Protein AF-A0A8C5QIR0-F1 (afdb_monomer_lite)

Structure (mmCIF, N/CA/C/O backbone):
data_AF-A0A8C5QIR0-F1
#
_entry.id   AF-A0A8C5QIR0-F1
#
loop_
_atom_site.group_PDB
_atom_site.id
_atom_site.type_symbol
_atom_site.label_atom_id
_atom_site.label_alt_id
_atom_site.label_comp_id
_atom_site.label_asym_id
_atom_site.label_entity_id
_atom_site.label_seq_id
_atom_site.pdbx_PDB_ins_code
_atom_site.Cartn_x
_atom_site.Cartn_y
_atom_site.Cartn_z
_atom_site.occupancy
_atom_site.B_iso_or_equiv
_atom_site.auth_seq_id
_atom_site.auth_comp_id
_atom_site.auth_asym_id
_atom_site.auth_atom_id
_atom_site.pdbx_PDB_model_num
ATOM 1 N N . SER A 1 1 ? 1.559 -10.056 26.664 1.00 34.12 1 SER A N 1
ATOM 2 C CA . SER A 1 1 ? 1.953 -10.903 25.523 1.00 34.12 1 SER A CA 1
ATOM 3 C C . SER A 1 1 ? 1.878 -10.057 24.266 1.00 34.12 1 SER A C 1
ATOM 5 O O . SER A 1 1 ? 0.838 -9.982 23.627 1.00 34.12 1 SER A O 1
ATOM 7 N N . GLU A 1 2 ? 2.953 -9.337 23.954 1.00 37.28 2 GLU A N 1
ATOM 8 C CA . GLU A 1 2 ? 3.032 -8.546 22.724 1.00 37.28 2 GLU A CA 1
ATOM 9 C C . GLU A 1 2 ? 3.263 -9.512 21.561 1.00 37.28 2 GLU A C 1
ATOM 11 O O . GLU A 1 2 ? 4.369 -9.999 21.331 1.00 37.28 2 GLU A O 1
ATOM 16 N N . GLY A 1 3 ? 2.169 -9.900 20.906 1.00 44.47 3 GLY A N 1
ATOM 17 C CA . GLY A 1 3 ? 2.217 -10.698 19.692 1.00 44.47 3 GLY A CA 1
ATOM 18 C C . GLY A 1 3 ? 2.955 -9.912 18.616 1.00 44.47 3 GLY A C 1
ATOM 19 O O . GLY A 1 3 ? 2.606 -8.769 18.330 1.00 44.47 3 GLY A O 1
ATOM 20 N N . TRP A 1 4 ? 3.988 -10.519 18.043 1.00 47.94 4 TRP A N 1
ATOM 21 C CA . TRP A 1 4 ? 4.715 -9.972 16.906 1.00 47.94 4 TRP A CA 1
ATOM 22 C C . TRP A 1 4 ? 3.768 -9.908 15.707 1.00 47.94 4 TRP A C 1
ATOM 24 O O . TRP A 1 4 ? 3.588 -10.896 14.996 1.00 47.94 4 TRP A O 1
ATOM 34 N N . VAL A 1 5 ? 3.116 -8.764 15.516 1.00 58.50 5 VAL A N 1
ATOM 35 C CA . VAL A 1 5 ? 2.405 -8.467 14.276 1.00 58.50 5 VAL A CA 1
ATOM 36 C C . VAL A 1 5 ? 3.457 -8.108 13.233 1.00 58.50 5 VAL A C 1
ATOM 38 O O . VAL A 1 5 ? 4.345 -7.294 13.479 1.00 58.50 5 VAL A O 1
ATOM 41 N N . ASP A 1 6 ? 3.399 -8.787 12.097 1.00 68.50 6 ASP A N 1
ATOM 42 C CA . ASP A 1 6 ? 4.370 -8.648 11.021 1.00 68.50 6 ASP A CA 1
ATOM 43 C C . ASP A 1 6 ? 4.280 -7.261 10.357 1.00 68.50 6 ASP A C 1
ATOM 45 O O . ASP A 1 6 ? 3.190 -6.710 10.193 1.00 68.50 6 ASP A O 1
ATOM 49 N N . ALA A 1 7 ? 5.420 -6.722 9.916 1.00 72.00 7 ALA A N 1
ATOM 50 C CA . ALA A 1 7 ? 5.512 -5.487 9.135 1.00 72.00 7 ALA A CA 1
ATOM 51 C C . ALA A 1 7 ? 4.587 -5.513 7.902 1.00 72.00 7 ALA A C 1
ATOM 53 O O . ALA A 1 7 ? 3.993 -4.501 7.540 1.00 72.00 7 ALA A O 1
ATOM 54 N N . ALA A 1 8 ? 4.377 -6.690 7.299 1.00 79.00 8 ALA A N 1
ATOM 55 C CA . ALA A 1 8 ? 3.431 -6.847 6.193 1.00 79.00 8 ALA A CA 1
ATOM 56 C C . ALA A 1 8 ? 1.970 -6.547 6.588 1.00 79.00 8 ALA A C 1
ATOM 58 O O . ALA A 1 8 ? 1.230 -5.969 5.793 1.00 79.00 8 ALA A O 1
ATOM 59 N N . CYS A 1 9 ? 1.548 -6.920 7.800 1.00 87.81 9 CYS A N 1
ATOM 60 C CA . CYS A 1 9 ? 0.207 -6.617 8.307 1.00 87.81 9 CYS A CA 1
ATOM 61 C C . CYS A 1 9 ? 0.059 -5.118 8.599 1.00 87.81 9 CYS A C 1
ATOM 63 O O . CYS A 1 9 ? -0.982 -4.536 8.302 1.00 87.81 9 CYS A O 1
ATOM 65 N N . TYR A 1 10 ? 1.118 -4.479 9.108 1.00 89.69 10 TYR A N 1
ATOM 66 C CA . TYR A 1 10 ? 1.140 -3.035 9.347 1.00 89.69 10 TYR A CA 1
ATOM 67 C C . TYR A 1 10 ? 0.979 -2.222 8.060 1.00 89.69 10 TYR A C 1
ATOM 69 O O . TYR A 1 10 ? 0.171 -1.300 8.039 1.00 89.69 10 TYR A O 1
ATOM 77 N N . LEU A 1 11 ? 1.649 -2.604 6.971 1.00 90.88 11 LEU A N 1
ATOM 78 C CA . LEU A 1 11 ? 1.484 -1.944 5.670 1.00 90.88 11 LEU A CA 1
ATOM 79 C C . LEU A 1 11 ? 0.038 -2.019 5.158 1.00 90.88 11 LEU A C 1
ATOM 81 O O . LEU A 1 11 ? -0.505 -1.024 4.685 1.00 90.88 11 LEU A O 1
ATOM 85 N N . LEU A 1 12 ? -0.625 -3.171 5.302 1.00 93.88 12 LEU A N 1
ATOM 86 C CA . LEU A 1 12 ? -2.039 -3.315 4.929 1.00 93.88 12 LEU A CA 1
ATOM 87 C C . LEU A 1 12 ? -2.962 -2.469 5.819 1.00 93.88 12 LEU A C 1
ATOM 89 O O . LEU A 1 12 ? -3.928 -1.884 5.328 1.00 93.88 12 LEU A O 1
ATOM 93 N N . ALA A 1 13 ? -2.651 -2.346 7.111 1.00 95.31 13 ALA A N 1
ATOM 94 C CA . ALA A 1 13 ? -3.374 -1.444 8.003 1.00 95.31 13 ALA A CA 1
ATOM 95 C C . ALA A 1 13 ? -3.165 0.033 7.614 1.00 95.31 13 ALA A C 1
ATOM 97 O O . ALA A 1 13 ? -4.120 0.809 7.639 1.00 95.31 13 ALA A O 1
ATOM 98 N N . MET A 1 14 ? -1.958 0.418 7.183 1.00 95.94 14 MET A N 1
ATOM 99 C CA . MET A 1 14 ? -1.680 1.761 6.660 1.00 95.94 14 MET A CA 1
ATOM 100 C C . MET A 1 14 ? -2.487 2.063 5.398 1.00 95.94 14 MET A C 1
ATOM 102 O O . MET A 1 14 ? -3.040 3.152 5.293 1.00 95.94 14 MET A O 1
ATOM 106 N N . VAL A 1 15 ? -2.631 1.102 4.479 1.00 96.81 15 VAL A N 1
ATOM 107 C CA . VAL A 1 15 ? -3.487 1.260 3.288 1.00 96.81 15 VAL A CA 1
ATOM 108 C C . VAL A 1 15 ? -4.928 1.591 3.679 1.00 96.81 15 VAL A C 1
ATOM 110 O O . VAL A 1 15 ? -5.499 2.557 3.172 1.00 96.81 15 VAL A O 1
ATOM 113 N N . LEU A 1 16 ? -5.507 0.852 4.630 1.00 96.56 16 LEU A N 1
ATOM 114 C CA . LEU A 1 16 ? -6.851 1.152 5.134 1.00 96.56 16 LEU A CA 1
ATOM 115 C C . LEU A 1 16 ? -6.915 2.520 5.826 1.00 96.56 16 LEU A C 1
ATOM 117 O O . LEU A 1 16 ? -7.882 3.262 5.638 1.00 96.56 16 LEU A O 1
ATOM 121 N N . ALA A 1 17 ? -5.885 2.889 6.593 1.00 97.00 17 ALA A N 1
ATOM 122 C CA . ALA A 1 17 ? -5.788 4.219 7.191 1.00 97.00 17 ALA A CA 1
ATOM 123 C C . ALA A 1 17 ? -5.777 5.317 6.114 1.00 97.00 17 ALA A C 1
ATOM 125 O O . ALA A 1 17 ? -6.438 6.344 6.274 1.00 97.00 17 ALA A O 1
ATOM 126 N N . TYR A 1 18 ? -5.072 5.092 5.005 1.00 98.00 18 TYR A N 1
ATOM 127 C CA . TYR A 1 18 ? -4.995 6.022 3.885 1.00 98.00 18 TYR A CA 1
ATOM 128 C C . TYR A 1 18 ? -6.331 6.186 3.176 1.00 98.00 18 TYR A C 1
ATOM 130 O O . TYR A 1 18 ? -6.759 7.316 2.957 1.00 98.00 18 TYR A O 1
ATOM 138 N N . PHE A 1 19 ? -7.044 5.092 2.911 1.00 97.81 19 PHE A N 1
ATOM 139 C CA . PHE A 1 19 ? -8.388 5.152 2.330 1.00 97.81 19 PHE A CA 1
ATOM 140 C C . PHE A 1 19 ? -9.353 5.946 3.216 1.00 97.81 19 PHE A C 1
ATOM 142 O O . PHE A 1 19 ? -10.101 6.796 2.727 1.00 97.81 19 PHE A O 1
ATOM 149 N N . ARG A 1 20 ? -9.285 5.749 4.540 1.00 96.31 20 ARG A N 1
ATOM 150 C CA . ARG A 1 20 ? -10.086 6.516 5.507 1.00 96.31 20 ARG A CA 1
ATOM 151 C C . ARG A 1 20 ? -9.720 8.001 5.516 1.00 96.31 20 ARG A C 1
ATOM 153 O O . ARG A 1 20 ? -10.615 8.842 5.481 1.00 96.31 20 ARG A O 1
ATOM 160 N N . ARG A 1 21 ? -8.426 8.344 5.526 1.00 97.44 21 ARG A N 1
ATOM 161 C CA . ARG A 1 21 ? -7.947 9.742 5.490 1.00 97.44 21 ARG A CA 1
ATOM 162 C C . ARG A 1 21 ? -8.319 10.447 4.188 1.00 97.44 21 ARG A C 1
ATOM 164 O O . ARG A 1 21 ? -8.731 11.601 4.223 1.00 97.44 21 ARG A O 1
ATOM 171 N N . ALA A 1 22 ? -8.220 9.744 3.063 1.00 97.69 22 ALA A N 1
ATOM 172 C CA . ALA A 1 22 ? -8.599 10.247 1.750 1.00 97.69 22 ALA A CA 1
ATOM 173 C C . ALA A 1 22 ? -10.122 10.318 1.550 1.00 97.69 22 ALA A C 1
ATOM 175 O O . ALA A 1 22 ? -10.571 10.890 0.557 1.00 97.69 22 ALA A O 1
ATOM 176 N N . ARG A 1 23 ? -10.912 9.770 2.488 1.00 97.38 23 ARG A N 1
ATOM 177 C CA . ARG A 1 23 ? -12.375 9.663 2.405 1.00 97.38 23 ARG A CA 1
ATOM 178 C C . ARG A 1 23 ? -12.800 8.992 1.101 1.00 97.38 23 ARG A C 1
ATOM 180 O O . ARG A 1 23 ? -13.509 9.590 0.298 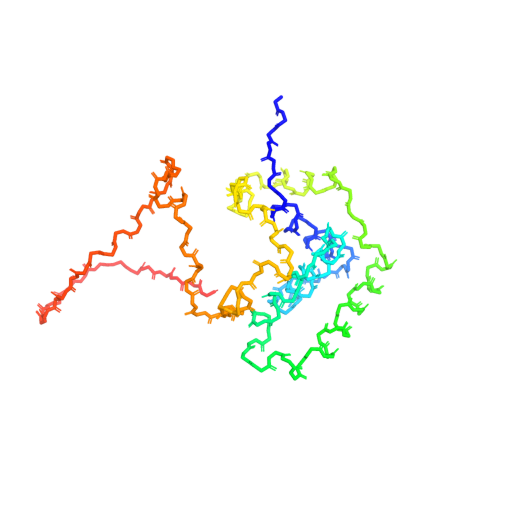1.00 97.38 23 ARG A O 1
ATOM 187 N N . PHE A 1 24 ? -12.272 7.796 0.865 1.00 97.38 24 PHE A N 1
ATOM 188 C CA . PHE A 1 24 ? -12.667 6.992 -0.284 1.00 97.38 24 PHE A CA 1
ATOM 189 C C . PHE A 1 24 ? -14.069 6.419 -0.095 1.00 97.38 24 PHE A C 1
ATOM 191 O O . PHE A 1 24 ? -14.370 5.851 0.960 1.00 97.38 24 PHE A O 1
ATOM 198 N N . ASP A 1 25 ? -14.882 6.517 -1.141 1.00 96.56 25 ASP A N 1
ATOM 199 C CA . ASP A 1 25 ? -16.130 5.767 -1.262 1.00 96.56 25 ASP A CA 1
ATOM 200 C C . ASP A 1 25 ? -15.838 4.309 -1.631 1.00 96.56 25 ASP A C 1
ATOM 202 O O . ASP A 1 25 ? -14.806 4.010 -2.225 1.00 96.56 25 ASP A O 1
ATOM 206 N N . LEU A 1 26 ? -16.755 3.379 -1.339 1.00 94.00 26 LEU A N 1
ATOM 207 C CA . LEU A 1 26 ? -16.558 1.948 -1.639 1.00 94.00 26 LEU A CA 1
ATOM 208 C C . LEU A 1 26 ? -16.297 1.664 -3.128 1.00 94.00 26 LEU A C 1
ATOM 210 O O . LEU A 1 26 ? -15.637 0.684 -3.453 1.00 94.00 26 LEU A O 1
ATOM 214 N N . SER A 1 27 ? -16.781 2.517 -4.034 1.00 96.50 27 SER A N 1
ATOM 215 C CA . SER A 1 27 ? -16.493 2.417 -5.470 1.00 96.50 27 SER A CA 1
ATOM 216 C C . SER A 1 27 ? -15.038 2.721 -5.828 1.00 96.50 27 SER A C 1
ATOM 218 O O . SER A 1 27 ? -14.596 2.343 -6.904 1.00 96.50 27 SER A O 1
ATOM 220 N N . GLU A 1 28 ? -14.306 3.412 -4.953 1.00 97.06 28 GLU A N 1
ATOM 221 C CA . GLU A 1 28 ? -12.889 3.746 -5.125 1.00 97.06 28 GLU A CA 1
ATOM 222 C C . GLU A 1 28 ? -11.963 2.663 -4.536 1.00 97.06 28 GLU A C 1
ATOM 224 O O . GLU A 1 28 ? -10.741 2.796 -4.594 1.00 97.06 28 GLU A O 1
ATOM 229 N N . TYR A 1 29 ? -12.516 1.582 -3.966 1.00 95.69 29 TYR A N 1
ATOM 230 C CA . TYR A 1 29 ? -11.751 0.459 -3.412 1.00 95.69 29 TYR A CA 1
ATOM 231 C C . TYR A 1 29 ? -11.387 -0.506 -4.545 1.00 95.69 29 TYR A C 1
ATOM 233 O O . TYR A 1 29 ? -11.849 -1.644 -4.593 1.00 95.69 29 TYR A O 1
ATOM 241 N N . ASP A 1 30 ? -10.579 -0.013 -5.480 1.00 95.56 30 ASP A N 1
ATOM 242 C CA . ASP A 1 30 ? -10.065 -0.771 -6.615 1.00 95.56 30 ASP A CA 1
ATOM 243 C C . ASP A 1 30 ? -8.583 -1.147 -6.442 1.00 95.56 30 ASP A C 1
ATOM 245 O O . ASP A 1 30 ? -7.880 -0.672 -5.541 1.00 95.56 30 ASP A O 1
ATOM 249 N N . ASP A 1 31 ? -8.107 -2.029 -7.323 1.00 94.06 31 ASP A N 1
ATOM 250 C CA . ASP A 1 31 ? -6.731 -2.523 -7.301 1.00 94.06 31 ASP A CA 1
ATOM 251 C C . ASP A 1 31 ? -5.710 -1.395 -7.483 1.00 94.06 31 ASP A C 1
ATOM 253 O O . ASP A 1 31 ? -4.668 -1.389 -6.825 1.00 94.06 31 ASP A O 1
ATOM 257 N N . LEU A 1 32 ? -5.990 -0.426 -8.360 1.00 94.69 32 LEU A N 1
ATOM 258 C CA . LEU A 1 32 ? -5.049 0.647 -8.671 1.00 94.69 32 LEU A CA 1
ATOM 259 C C . LEU A 1 32 ? -4.822 1.524 -7.440 1.00 94.69 32 LEU A C 1
ATOM 261 O O . LEU A 1 32 ? -3.678 1.720 -7.031 1.00 94.69 32 LEU A O 1
ATOM 265 N N . ASN A 1 33 ? -5.902 1.970 -6.806 1.00 96.75 33 ASN A N 1
ATOM 266 C CA . ASN A 1 33 ? -5.879 2.743 -5.575 1.00 96.75 33 ASN A CA 1
ATOM 267 C C . ASN A 1 33 ? -5.242 1.964 -4.424 1.00 96.75 33 ASN A C 1
ATOM 269 O O . ASN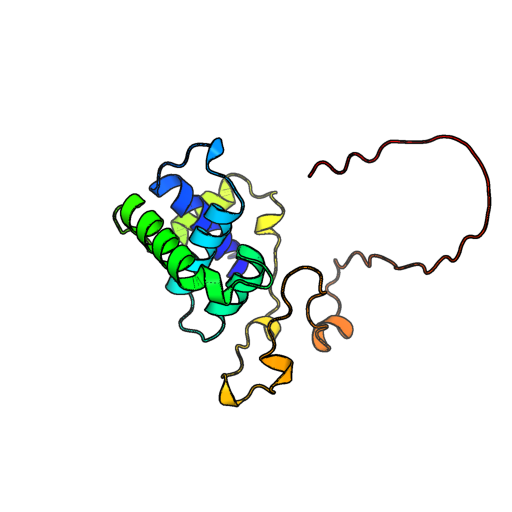 A 1 33 ? -4.451 2.529 -3.660 1.00 96.75 33 ASN A O 1
ATOM 273 N N . PHE A 1 34 ? -5.526 0.663 -4.322 1.00 96.75 34 PHE A N 1
ATOM 274 C CA . PHE A 1 34 ? -4.876 -0.216 -3.355 1.00 96.75 34 PHE A CA 1
ATOM 275 C C . PHE A 1 34 ? -3.358 -0.238 -3.555 1.00 96.75 34 PHE A C 1
ATOM 277 O O . PHE A 1 34 ? -2.608 0.009 -2.608 1.00 96.75 34 PHE A O 1
ATOM 284 N N . PHE A 1 35 ? -2.882 -0.468 -4.780 1.00 95.00 35 PHE A N 1
ATOM 285 C CA . PHE A 1 35 ? -1.451 -0.492 -5.072 1.00 95.00 35 PHE A CA 1
ATOM 286 C C . PHE A 1 35 ? -0.792 0.881 -4.911 1.00 95.00 35 PHE A C 1
ATOM 288 O O . PHE A 1 35 ? 0.343 0.953 -4.434 1.00 95.00 35 PHE A O 1
ATOM 295 N N . THR A 1 36 ? -1.480 1.972 -5.256 1.00 95.81 36 THR A N 1
ATOM 296 C CA . THR A 1 36 ? -1.005 3.343 -5.029 1.00 95.81 36 THR A CA 1
ATOM 297 C C . THR A 1 36 ? -0.784 3.602 -3.540 1.00 95.81 36 THR A C 1
ATOM 299 O O . THR A 1 36 ? 0.308 4.028 -3.149 1.00 95.81 36 THR A O 1
ATOM 302 N N . ALA A 1 37 ? -1.774 3.283 -2.701 1.00 96.69 37 ALA A N 1
ATOM 303 C CA . ALA A 1 37 ? -1.688 3.426 -1.251 1.00 96.69 37 ALA A CA 1
ATOM 304 C C . ALA A 1 37 ? -0.626 2.506 -0.638 1.00 96.69 37 ALA A C 1
ATOM 306 O O . ALA A 1 37 ? 0.145 2.944 0.214 1.00 96.69 37 ALA A O 1
ATOM 307 N N . LEU A 1 38 ? -0.534 1.255 -1.097 1.00 94.00 38 LEU A N 1
ATOM 308 C CA . LEU A 1 38 ? 0.453 0.294 -0.606 1.00 94.00 38 LEU A CA 1
ATOM 309 C C . LEU A 1 38 ? 1.877 0.721 -0.966 1.00 94.00 38 LEU A C 1
ATOM 311 O O . LEU A 1 38 ? 2.779 0.631 -0.138 1.00 94.00 38 LEU A O 1
ATOM 315 N N . SER A 1 39 ? 2.086 1.225 -2.183 1.00 91.81 39 SER A N 1
ATOM 316 C CA . SER A 1 39 ? 3.382 1.763 -2.594 1.00 91.81 39 SER A CA 1
ATOM 317 C C . SER A 1 39 ? 3.744 3.015 -1.791 1.00 91.81 39 SER A C 1
ATOM 319 O O . SER A 1 39 ? 4.900 3.160 -1.405 1.00 91.81 39 SER A O 1
ATOM 321 N N . LEU A 1 40 ? 2.774 3.885 -1.482 1.00 93.31 40 LEU A N 1
ATOM 322 C CA . LEU A 1 40 ? 3.007 5.038 -0.609 1.00 93.31 40 LEU A CA 1
ATOM 323 C C . LEU A 1 40 ? 3.380 4.596 0.815 1.00 93.31 40 LEU A C 1
ATOM 325 O O . LEU A 1 40 ? 4.325 5.134 1.379 1.00 93.31 40 LEU A O 1
ATOM 329 N N . ALA A 1 41 ? 2.704 3.584 1.367 1.00 92.69 41 ALA A N 1
ATOM 330 C CA . ALA A 1 41 ? 3.017 3.038 2.689 1.00 92.69 41 ALA A CA 1
ATOM 331 C C . ALA A 1 41 ? 4.426 2.426 2.731 1.00 92.69 41 ALA A C 1
ATOM 333 O O . ALA A 1 41 ? 5.185 2.707 3.654 1.00 92.69 41 ALA A O 1
ATOM 334 N N . ASN A 1 42 ? 4.803 1.659 1.699 1.00 87.81 42 ASN A N 1
ATOM 335 C CA . ASN A 1 42 ? 6.155 1.109 1.565 1.00 87.81 42 ASN A CA 1
ATOM 336 C C . ASN A 1 42 ? 7.219 2.213 1.543 1.00 87.81 42 ASN A C 1
ATOM 338 O O . ASN A 1 42 ? 8.221 2.090 2.236 1.00 87.81 42 ASN A O 1
ATOM 342 N N . ASN A 1 43 ? 6.987 3.305 0.803 1.00 86.06 43 ASN A N 1
ATOM 343 C CA . ASN A 1 43 ? 7.922 4.434 0.754 1.00 86.06 43 ASN A CA 1
ATOM 344 C C . ASN A 1 43 ? 8.090 5.127 2.120 1.00 86.06 43 ASN A C 1
ATOM 346 O O . ASN A 1 43 ? 9.126 5.735 2.354 1.00 86.06 43 ASN A O 1
ATOM 350 N N . MET A 1 44 ? 7.077 5.076 2.995 1.00 85.56 44 MET A N 1
ATOM 351 C CA . MET A 1 44 ? 7.137 5.688 4.329 1.00 85.56 44 MET A CA 1
ATOM 352 C C . MET A 1 44 ? 7.810 4.795 5.381 1.00 85.56 44 MET A C 1
ATOM 354 O O . MET A 1 44 ? 8.377 5.325 6.333 1.00 85.56 44 MET A O 1
ATOM 358 N N . GLU A 1 45 ? 7.716 3.469 5.244 1.00 77.56 45 GLU A N 1
ATOM 359 C CA . GLU A 1 45 ? 8.254 2.499 6.214 1.00 77.56 45 GLU A CA 1
ATOM 360 C C . GLU A 1 45 ? 9.663 1.999 5.839 1.00 77.56 45 GLU A C 1
ATOM 362 O O . GLU A 1 45 ? 10.452 1.663 6.722 1.00 77.56 45 GLU A O 1
ATOM 367 N N . GLU A 1 46 ? 10.006 1.931 4.546 1.00 65.44 46 GLU A N 1
ATOM 368 C CA . GLU A 1 46 ? 11.223 1.264 4.070 1.00 65.44 46 GLU A CA 1
ATOM 369 C C . GLU A 1 46 ? 12.153 2.200 3.274 1.00 65.44 46 GLU A C 1
ATOM 371 O O . GLU A 1 46 ? 11.932 2.497 2.102 1.00 65.44 46 GLU A O 1
ATOM 376 N N . GLU A 1 47 ? 13.285 2.572 3.878 1.00 57.03 47 GLU A N 1
ATOM 377 C CA . GLU A 1 47 ? 14.454 3.136 3.182 1.00 57.03 47 GLU A CA 1
ATOM 378 C C . GLU A 1 47 ? 15.224 1.995 2.482 1.00 57.03 47 GLU A C 1
ATOM 380 O O . GLU A 1 47 ? 16.290 1.556 2.927 1.00 57.03 47 GLU A O 1
ATOM 385 N N . GLY A 1 48 ? 14.640 1.420 1.424 1.00 56.06 48 GLY A N 1
ATOM 386 C CA . GLY A 1 48 ? 15.167 0.218 0.773 1.00 56.06 48 GLY A CA 1
ATOM 387 C C . GLY A 1 48 ? 14.975 0.176 -0.750 1.00 56.06 48 GLY A C 1
ATOM 388 O O . GLY A 1 48 ? 14.026 0.741 -1.297 1.00 56.06 48 GLY A O 1
ATOM 389 N N . PRO A 1 49 ? 15.850 -0.538 -1.485 1.00 54.94 49 PRO A N 1
ATOM 390 C CA . PRO A 1 49 ? 15.819 -0.580 -2.950 1.00 54.94 49 PRO A CA 1
ATOM 391 C C . PRO A 1 49 ? 14.684 -1.450 -3.537 1.00 54.94 49 PRO A C 1
ATOM 393 O O . PRO A 1 49 ? 14.664 -1.675 -4.742 1.00 54.94 49 PRO A O 1
ATOM 396 N N . PHE A 1 50 ? 13.749 -1.953 -2.719 1.00 63.03 50 PHE A N 1
ATOM 397 C CA . PHE A 1 50 ? 12.687 -2.889 -3.138 1.00 63.03 50 PHE A CA 1
ATOM 398 C C . PHE A 1 50 ? 11.307 -2.250 -3.298 1.00 63.03 50 PHE A C 1
ATOM 400 O O . PHE A 1 50 ? 10.361 -2.935 -3.682 1.00 63.03 50 PHE A O 1
ATOM 407 N N . HIS A 1 51 ? 11.186 -0.936 -3.095 1.00 67.38 51 HIS A N 1
ATOM 408 C CA . HIS A 1 51 ? 9.932 -0.211 -3.312 1.00 67.38 51 HIS A CA 1
ATOM 409 C C . HIS A 1 51 ? 9.423 -0.318 -4.766 1.00 67.38 51 HIS A C 1
ATOM 411 O O . HIS A 1 51 ? 8.229 -0.162 -5.017 1.00 67.38 51 HIS A O 1
ATOM 417 N N . GLU A 1 52 ? 10.304 -0.632 -5.724 1.00 71.19 52 GLU A N 1
ATOM 418 C CA . GLU A 1 52 ? 9.948 -0.821 -7.134 1.00 71.19 52 GLU A CA 1
ATOM 419 C C . GLU A 1 52 ? 9.320 -2.187 -7.449 1.00 71.19 52 GLU A C 1
ATOM 421 O O . GLU A 1 52 ? 8.703 -2.353 -8.504 1.00 71.19 52 GLU A O 1
ATOM 426 N N . GLU A 1 53 ? 9.425 -3.168 -6.542 1.00 76.75 53 GLU A N 1
ATOM 427 C CA . GLU A 1 53 ? 8.897 -4.520 -6.774 1.00 76.75 53 GLU A CA 1
ATOM 428 C C . GLU A 1 53 ? 7.372 -4.533 -6.944 1.00 76.75 53 GLU A C 1
ATOM 430 O O . GLU A 1 53 ? 6.840 -5.467 -7.543 1.00 76.75 53 GLU A O 1
ATOM 435 N N . ILE A 1 54 ? 6.672 -3.493 -6.478 1.00 83.25 54 ILE A N 1
ATOM 436 C CA . ILE A 1 54 ? 5.215 -3.359 -6.580 1.00 83.25 54 ILE A CA 1
ATOM 437 C C . ILE A 1 54 ? 4.732 -3.003 -7.993 1.00 83.25 54 ILE A C 1
ATOM 439 O O . ILE A 1 54 ? 3.629 -3.392 -8.375 1.00 83.25 54 ILE A O 1
ATOM 443 N N . TYR A 1 55 ? 5.537 -2.301 -8.799 1.00 85.75 55 TYR A N 1
ATOM 444 C CA . TYR A 1 55 ? 5.052 -1.728 -10.059 1.00 85.75 55 TYR A CA 1
ATOM 445 C C . TYR A 1 55 ? 4.622 -2.770 -11.094 1.00 85.75 55 TYR A C 1
ATOM 447 O O . TYR A 1 55 ? 3.586 -2.562 -11.725 1.00 85.75 55 TYR A O 1
ATOM 455 N N . PRO A 1 56 ? 5.318 -3.908 -11.276 1.00 86.12 56 PRO A N 1
ATOM 456 C CA . PRO A 1 56 ? 4.848 -4.931 -12.208 1.00 86.12 56 PRO A CA 1
ATOM 457 C C . PRO A 1 56 ? 3.515 -5.560 -11.797 1.00 86.12 56 PRO A C 1
ATOM 459 O O . PRO A 1 56 ? 2.771 -6.001 -12.669 1.00 86.12 56 PRO A O 1
ATOM 462 N N . TRP A 1 57 ? 3.206 -5.602 -10.496 1.00 84.94 57 TRP A N 1
ATOM 463 C CA . TRP A 1 57 ? 1.914 -6.084 -9.997 1.00 84.94 57 TRP A CA 1
ATOM 464 C C . TRP A 1 57 ? 0.808 -5.061 -10.236 1.00 84.94 57 TRP A C 1
ATOM 466 O O . TRP A 1 57 ? -0.271 -5.435 -10.674 1.00 84.94 57 TRP A O 1
ATOM 476 N N . ALA A 1 58 ? 1.104 -3.780 -10.014 1.00 89.00 58 ALA A N 1
ATOM 477 C CA . ALA A 1 58 ? 0.142 -2.696 -10.167 1.00 89.00 58 ALA A CA 1
ATOM 478 C C . ALA A 1 58 ? -0.158 -2.336 -11.635 1.00 89.00 58 ALA A C 1
ATOM 480 O O . ALA A 1 58 ? -1.284 -1.997 -11.977 1.00 89.00 58 ALA A O 1
ATOM 481 N N . LEU A 1 59 ? 0.856 -2.380 -12.505 1.00 88.19 59 LEU A N 1
ATOM 482 C CA . LEU A 1 59 ? 0.815 -1.800 -13.858 1.00 88.19 59 LEU A CA 1
ATOM 483 C C . LEU A 1 59 ? 1.096 -2.824 -14.975 1.00 88.19 59 LEU A C 1
ATOM 485 O O . LEU A 1 59 ? 1.110 -2.476 -16.159 1.00 88.19 59 LEU A O 1
ATOM 489 N N . GLY A 1 60 ? 1.365 -4.082 -14.618 1.00 86.44 60 GLY A N 1
ATOM 490 C CA . GLY A 1 60 ? 1.640 -5.164 -15.561 1.00 86.44 60 GLY A CA 1
ATOM 491 C C . GLY A 1 60 ? 3.010 -5.084 -16.248 1.00 86.44 60 GLY A C 1
ATOM 492 O O . GLY A 1 60 ? 3.937 -4.404 -15.811 1.00 86.44 60 GLY A O 1
ATOM 493 N N . ALA A 1 61 ? 3.165 -5.809 -17.361 1.00 84.44 61 ALA A N 1
ATOM 494 C CA . ALA A 1 61 ? 4.453 -5.966 -18.050 1.00 84.44 61 ALA A CA 1
ATOM 495 C C . ALA A 1 61 ? 5.046 -4.641 -18.572 1.00 84.44 61 ALA A C 1
ATOM 497 O O . ALA A 1 61 ? 6.264 -4.482 -18.624 1.00 84.44 61 ALA A O 1
ATOM 498 N N . THR A 1 62 ? 4.196 -3.673 -18.922 1.00 87.00 62 THR A N 1
ATOM 499 C CA . THR A 1 62 ? 4.601 -2.354 -19.434 1.00 87.00 62 THR A CA 1
ATOM 500 C C . THR A 1 62 ? 4.730 -1.292 -18.340 1.00 87.00 62 THR A C 1
ATOM 502 O O . THR A 1 62 ? 4.695 -0.102 -18.645 1.00 87.00 62 THR A O 1
ATOM 505 N N . TRP A 1 63 ? 4.874 -1.690 -17.072 1.00 87.94 63 TRP A N 1
ATOM 506 C CA . TRP A 1 63 ? 4.883 -0.787 -15.915 1.00 87.94 63 TRP A CA 1
ATOM 507 C C . TRP A 1 63 ? 5.835 0.407 -16.049 1.00 87.94 63 TRP A C 1
ATOM 509 O O . TRP A 1 63 ? 5.473 1.513 -15.667 1.00 87.94 63 TRP A O 1
ATOM 519 N N . ARG A 1 64 ? 7.015 0.223 -16.661 1.00 88.88 64 ARG A N 1
ATOM 520 C CA . ARG A 1 64 ? 8.001 1.303 -16.862 1.00 88.88 64 ARG A CA 1
ATOM 521 C C . ARG A 1 64 ? 7.429 2.491 -17.639 1.00 88.88 64 ARG A C 1
ATOM 523 O O . ARG A 1 64 ? 7.802 3.624 -17.369 1.00 88.88 64 ARG A O 1
ATOM 530 N N . LYS A 1 65 ? 6.513 2.238 -18.582 1.00 91.75 65 LYS A N 1
ATOM 531 C CA . LYS A 1 65 ? 5.841 3.282 -19.371 1.00 91.75 65 LYS A CA 1
ATOM 532 C C . LYS A 1 65 ? 4.842 4.083 -18.532 1.00 91.75 65 LYS A C 1
ATOM 534 O O . LYS A 1 65 ? 4.652 5.263 -18.793 1.00 91.75 65 LYS A O 1
ATOM 539 N N . TRP A 1 66 ? 4.211 3.425 -17.564 1.00 91.88 66 TRP A N 1
ATOM 540 C CA . TRP A 1 66 ? 3.144 3.980 -16.727 1.00 91.88 66 TRP A CA 1
ATOM 541 C C . TRP A 1 66 ? 3.648 4.521 -15.387 1.00 91.88 66 TRP A C 1
ATOM 543 O O . TRP A 1 66 ? 2.867 5.021 -14.581 1.00 91.88 66 TRP A O 1
ATOM 553 N N . LEU A 1 67 ? 4.954 4.407 -15.135 1.00 91.00 67 LEU A N 1
ATOM 554 C CA . LEU A 1 67 ? 5.568 4.816 -13.883 1.00 91.00 67 LEU A CA 1
ATOM 555 C C . LEU A 1 67 ? 5.345 6.308 -13.569 1.00 91.00 67 LEU A C 1
ATOM 557 O O . LEU A 1 67 ? 4.979 6.587 -12.428 1.00 91.00 67 LEU A O 1
ATOM 561 N N . PRO A 1 68 ? 5.484 7.261 -14.519 1.00 93.94 68 PRO A N 1
ATOM 562 C CA . PRO A 1 68 ? 5.197 8.670 -14.241 1.00 93.94 68 PRO A CA 1
ATOM 563 C C . PRO A 1 68 ? 3.753 8.901 -13.779 1.00 93.94 68 PRO A C 1
ATOM 565 O O . PRO A 1 68 ? 3.533 9.527 -12.748 1.00 93.94 68 PRO A O 1
ATOM 568 N N . GLN A 1 69 ? 2.775 8.310 -14.471 1.00 95.25 69 GLN A N 1
ATOM 569 C CA . GLN A 1 69 ? 1.356 8.424 -14.118 1.00 95.25 69 GLN A CA 1
ATOM 570 C C . GLN A 1 69 ? 1.064 7.783 -12.758 1.00 95.25 69 GLN A C 1
ATOM 572 O O . GLN A 1 69 ? 0.280 8.301 -11.969 1.00 95.25 69 GLN A O 1
ATOM 577 N N . PHE A 1 70 ? 1.717 6.662 -12.448 1.00 94.12 70 PHE A N 1
ATOM 578 C CA . PHE A 1 70 ? 1.575 6.036 -11.139 1.00 94.12 70 PHE A CA 1
ATOM 579 C C . PHE A 1 70 ? 2.136 6.917 -10.020 1.00 94.12 70 PHE A C 1
ATOM 581 O O . PHE A 1 70 ? 1.512 7.024 -8.968 1.00 94.12 70 PHE A O 1
ATOM 588 N N . LYS A 1 71 ? 3.270 7.597 -10.241 1.00 92.62 71 LYS A N 1
ATOM 589 C CA . LYS A 1 71 ? 3.797 8.586 -9.288 1.00 92.62 71 LYS A CA 1
ATOM 590 C C . LYS A 1 71 ? 2.839 9.761 -9.091 1.00 92.62 71 LYS A C 1
ATOM 592 O O . LYS A 1 71 ? 2.611 10.157 -7.953 1.00 92.62 71 LYS A O 1
ATOM 597 N N . GLU A 1 72 ? 2.208 10.248 -10.157 1.00 96.19 72 GLU A N 1
ATOM 598 C CA . GLU A 1 72 ? 1.162 11.273 -10.048 1.00 96.19 72 GLU A CA 1
ATOM 599 C C . GLU A 1 72 ? -0.024 10.794 -9.195 1.00 96.19 72 GLU A C 1
ATOM 601 O O . GLU A 1 72 ? -0.518 11.552 -8.362 1.00 96.19 72 GLU A O 1
ATOM 606 N N . LEU A 1 73 ? -0.450 9.530 -9.326 1.00 96.06 73 LE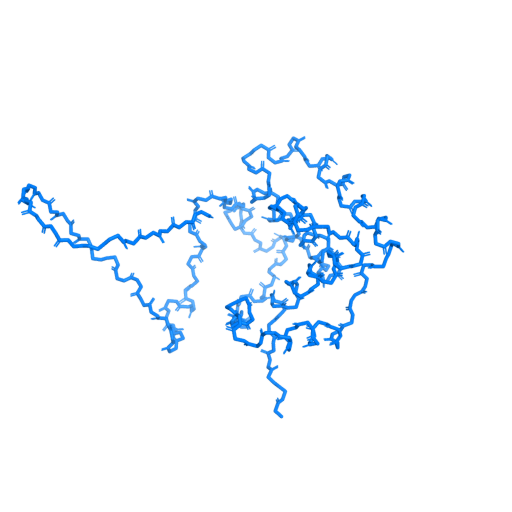U A N 1
ATOM 607 C CA . LEU A 1 73 ? -1.489 8.948 -8.463 1.00 96.06 73 LEU A CA 1
ATOM 608 C C . LEU A 1 73 ? -1.069 8.920 -6.988 1.00 96.06 73 LEU A C 1
ATOM 610 O O . LEU A 1 73 ? -1.883 9.236 -6.119 1.00 96.06 73 LEU A O 1
ATOM 614 N N . GLN A 1 74 ? 0.194 8.594 -6.694 1.00 95.50 74 GLN A N 1
ATOM 615 C CA . GLN A 1 74 ? 0.716 8.637 -5.322 1.00 95.50 74 GLN A CA 1
ATOM 616 C C . GLN A 1 74 ? 0.661 10.051 -4.747 1.00 95.50 74 GLN A C 1
ATOM 618 O O . GLN A 1 74 ? 0.174 10.242 -3.632 1.00 95.50 74 GLN A O 1
ATOM 623 N N . ASP A 1 75 ? 1.104 11.039 -5.522 1.00 96.38 75 ASP A N 1
ATOM 624 C CA . ASP A 1 75 ? 1.061 12.443 -5.125 1.00 96.38 75 ASP A CA 1
ATOM 625 C C . ASP A 1 75 ? -0.377 12.918 -4.903 1.00 96.38 75 ASP A C 1
ATOM 627 O O . ASP A 1 75 ? -0.661 13.583 -3.908 1.00 96.38 75 ASP A O 1
ATOM 631 N N . MET A 1 76 ? -1.306 12.566 -5.797 1.00 97.75 76 MET A N 1
ATOM 632 C CA . MET A 1 76 ? -2.721 12.917 -5.656 1.00 97.75 76 MET A CA 1
ATOM 633 C C . MET A 1 76 ? -3.337 12.298 -4.402 1.00 97.75 76 MET A C 1
ATOM 635 O O . MET A 1 76 ? -4.031 12.999 -3.662 1.00 97.75 76 MET A O 1
ATOM 639 N N . LEU A 1 77 ? -3.049 11.025 -4.120 1.00 97.88 77 LEU A N 1
ATOM 640 C CA . LEU A 1 77 ? -3.488 10.370 -2.891 1.00 97.88 77 LEU A CA 1
ATOM 641 C C . LEU A 1 77 ? -2.919 11.082 -1.660 1.00 97.88 77 LEU A C 1
ATOM 643 O O . LEU A 1 77 ? -3.660 11.414 -0.735 1.00 97.88 77 LEU A O 1
ATOM 647 N N . TRP A 1 78 ? -1.616 11.364 -1.655 1.00 97.12 78 TRP A N 1
ATOM 648 C CA . TRP A 1 78 ? -0.958 12.018 -0.529 1.00 97.12 78 TRP A CA 1
ATOM 649 C C . TRP A 1 78 ? -1.540 13.411 -0.258 1.00 97.12 78 TRP A C 1
ATOM 651 O O . TRP A 1 78 ? -1.862 13.736 0.887 1.00 97.12 78 TRP A O 1
ATOM 661 N N . ARG A 1 79 ? -1.786 14.193 -1.316 1.00 97.94 79 ARG A N 1
ATOM 662 C CA . ARG A 1 79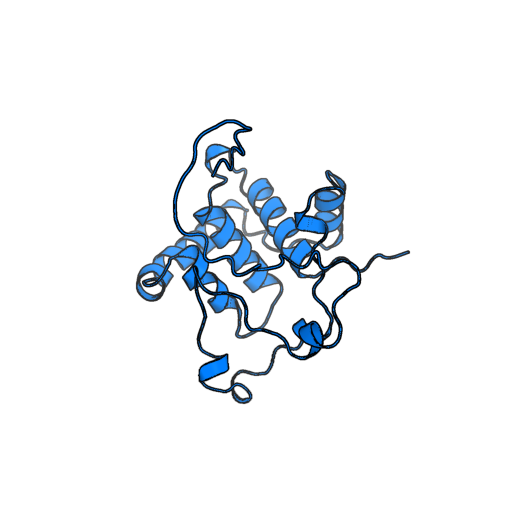 ? -2.486 15.486 -1.245 1.00 97.94 79 ARG A CA 1
ATOM 663 C C . ARG A 1 79 ? -3.906 15.342 -0.709 1.00 97.94 79 ARG A C 1
ATOM 665 O O . ARG A 1 79 ? -4.299 16.110 0.165 1.00 97.94 79 ARG A O 1
ATOM 672 N N . ARG A 1 80 ? -4.669 14.357 -1.196 1.00 98.06 80 ARG A N 1
ATOM 673 C CA . ARG A 1 80 ? -6.057 14.103 -0.769 1.00 98.06 80 ARG A CA 1
ATOM 674 C C . ARG A 1 80 ? -6.147 13.755 0.718 1.00 98.06 80 ARG A C 1
ATOM 676 O O . ARG A 1 80 ? -7.110 14.137 1.370 1.00 98.06 80 ARG A O 1
ATOM 683 N N . MET A 1 81 ? -5.119 13.117 1.274 1.00 97.56 81 MET A N 1
ATOM 684 C CA . MET A 1 81 ? -4.983 12.866 2.715 1.00 97.56 81 MET A CA 1
ATOM 685 C C . MET A 1 81 ? -4.476 14.076 3.523 1.00 97.56 81 MET A C 1
ATOM 687 O O . MET A 1 81 ? -4.119 13.922 4.690 1.00 97.56 81 MET A O 1
ATOM 691 N N . GLY A 1 82 ? -4.363 15.266 2.925 1.00 96.94 82 GLY A N 1
ATOM 692 C CA . GLY A 1 82 ? -3.807 16.447 3.591 1.00 96.94 82 GLY A CA 1
ATOM 693 C C . GLY A 1 82 ? -2.324 16.300 3.938 1.00 96.94 82 GLY A C 1
ATOM 694 O O . GLY A 1 82 ? -1.870 16.826 4.949 1.00 96.94 82 GLY A O 1
ATOM 695 N N . TYR A 1 83 ? -1.580 15.541 3.132 1.00 95.94 83 TYR A N 1
ATOM 696 C CA . TYR A 1 83 ? -0.173 15.194 3.337 1.00 95.94 83 TYR A CA 1
ATOM 697 C C . TYR A 1 83 ? 0.127 14.358 4.593 1.00 95.94 83 TYR A C 1
ATOM 699 O O . TYR A 1 83 ? 1.287 14.133 4.945 1.00 95.94 83 TYR A O 1
ATOM 707 N N . GLN A 1 84 ? -0.895 13.813 5.253 1.00 94.94 84 GLN A N 1
ATOM 708 C CA . GLN A 1 84 ? -0.730 12.991 6.448 1.00 94.94 84 GLN A CA 1
ATOM 709 C C . GLN A 1 84 ? -0.489 11.525 6.063 1.00 94.94 84 GLN A C 1
ATOM 711 O O . GLN A 1 84 ? -1.396 10.698 6.140 1.00 94.94 84 GLN A O 1
ATOM 716 N N . ALA A 1 85 ? 0.735 11.190 5.643 1.00 93.31 85 ALA A N 1
ATOM 717 C CA . ALA A 1 85 ? 1.130 9.809 5.327 1.00 93.31 85 ALA A CA 1
ATOM 718 C C . ALA A 1 85 ? 1.703 9.045 6.536 1.00 93.31 85 ALA A C 1
ATOM 720 O O . ALA A 1 85 ? 1.713 7.817 6.539 1.00 93.31 85 ALA A O 1
ATOM 721 N N . LEU A 1 86 ? 2.129 9.737 7.596 1.00 93.62 86 LEU A N 1
ATOM 722 C CA . LEU A 1 86 ? 2.622 9.084 8.809 1.00 93.62 86 LEU A CA 1
ATOM 723 C C . LEU A 1 86 ? 1.468 8.390 9.548 1.00 93.62 86 LEU A C 1
ATOM 725 O O . LEU A 1 86 ? 0.451 9.021 9.860 1.00 93.62 86 LEU A O 1
ATOM 729 N N . VAL A 1 87 ? 1.608 7.097 9.822 1.00 92.56 87 VAL A N 1
ATOM 730 C CA . VAL A 1 87 ? 0.639 6.314 10.600 1.00 92.56 87 VAL A CA 1
ATOM 731 C C . VAL A 1 87 ? 1.367 5.717 11.789 1.00 92.56 87 VAL A C 1
ATOM 733 O O . VAL A 1 87 ? 2.400 5.072 11.646 1.00 92.56 87 VAL A O 1
ATOM 736 N N . ASP A 1 88 ? 0.840 5.958 12.977 1.00 90.38 88 ASP A N 1
ATOM 737 C CA . ASP A 1 88 ? 1.369 5.414 14.210 1.00 90.38 88 ASP A CA 1
ATOM 738 C C . ASP A 1 88 ? 0.991 3.937 14.377 1.00 90.38 88 ASP A C 1
ATOM 740 O O . ASP A 1 88 ? -0.093 3.476 14.012 1.00 90.38 88 ASP A O 1
ATOM 744 N N . LYS A 1 89 ? 1.892 3.180 15.009 1.00 89.69 89 LYS A N 1
ATOM 745 C CA . LYS A 1 89 ? 1.698 1.749 15.280 1.00 89.69 89 LYS A CA 1
ATOM 746 C C . LYS A 1 89 ? 0.405 1.466 16.054 1.00 89.69 89 LYS A C 1
ATOM 748 O O . LYS A 1 89 ? -0.199 0.404 15.872 1.00 89.69 89 LYS A O 1
ATOM 753 N N . LYS A 1 90 ? -0.014 2.397 16.919 1.00 92.38 90 LYS A N 1
ATOM 754 C CA . LYS A 1 90 ? -1.245 2.280 17.704 1.00 92.38 90 LYS A CA 1
ATOM 755 C C . LYS A 1 90 ? -2.472 2.329 16.791 1.00 92.38 90 LYS A C 1
ATOM 757 O O . LYS A 1 90 ? -3.246 1.379 16.836 1.00 92.38 90 LYS A O 1
ATOM 762 N N . MET A 1 91 ? -2.585 3.322 15.907 1.00 93.12 91 MET A N 1
ATOM 763 C CA . MET A 1 91 ? -3.658 3.386 14.904 1.00 93.12 91 MET A CA 1
ATOM 764 C C . MET A 1 91 ? -3.728 2.120 14.041 1.00 93.12 91 MET A C 1
ATOM 766 O O . MET A 1 91 ? -4.801 1.546 13.871 1.00 93.12 91 MET A O 1
ATOM 770 N N . CYS A 1 92 ? -2.593 1.618 13.541 1.00 93.19 92 CYS A N 1
ATOM 771 C CA . CYS A 1 92 ? -2.595 0.353 12.797 1.00 93.19 92 CYS A CA 1
ATOM 772 C C . CYS A 1 92 ? -3.123 -0.817 13.642 1.00 93.19 92 CYS A C 1
ATOM 774 O O . CYS A 1 92 ? -3.858 -1.664 13.139 1.00 93.19 92 CYS A O 1
ATOM 776 N N . SER A 1 93 ? -2.766 -0.868 14.928 1.00 92.62 93 SER A N 1
ATOM 777 C CA . SER A 1 93 ? -3.245 -1.908 15.845 1.00 92.62 93 SER A CA 1
ATOM 778 C C . SER A 1 93 ? -4.747 -1.800 16.111 1.00 92.62 93 SER A C 1
ATOM 780 O O . SER A 1 93 ? -5.408 -2.827 16.224 1.00 92.62 93 SER A O 1
ATOM 782 N N . GLU A 1 94 ? -5.290 -0.583 16.173 1.00 94.69 94 GLU A N 1
ATOM 783 C CA . GLU A 1 94 ? -6.730 -0.339 16.295 1.00 94.69 94 GLU A CA 1
ATOM 784 C C . GLU A 1 94 ? -7.477 -0.823 15.046 1.00 94.69 94 GLU A C 1
ATOM 786 O O . GLU A 1 94 ? -8.420 -1.598 15.183 1.00 94.69 94 GLU A O 1
ATOM 791 N N . ILE A 1 95 ? -6.990 -0.493 13.843 1.00 95.06 95 ILE A N 1
ATOM 792 C CA . ILE A 1 95 ? -7.557 -0.981 12.571 1.00 95.06 95 ILE A CA 1
ATOM 793 C C . ILE A 1 95 ? -7.581 -2.514 12.527 1.00 95.06 95 ILE A C 1
ATOM 795 O O . ILE A 1 95 ? -8.605 -3.116 12.214 1.00 95.06 95 ILE A O 1
ATOM 799 N N . MET A 1 96 ? -6.470 -3.170 12.873 1.00 92.81 96 MET A N 1
ATOM 800 C CA . MET A 1 96 ? -6.403 -4.637 12.901 1.00 92.81 96 MET A CA 1
ATOM 801 C C . MET A 1 96 ? -7.291 -5.249 13.995 1.00 92.81 96 MET A C 1
ATOM 803 O O . MET A 1 96 ? -7.707 -6.402 13.886 1.00 92.81 96 MET A O 1
ATOM 807 N N . ALA A 1 97 ? -7.582 -4.502 15.063 1.00 93.31 97 ALA A N 1
ATOM 808 C CA . ALA A 1 97 ? -8.440 -4.963 16.144 1.00 93.31 97 ALA A CA 1
ATOM 809 C C . ALA A 1 97 ? -9.935 -4.941 15.791 1.00 93.31 97 ALA A C 1
ATOM 811 O O . ALA A 1 97 ? -10.685 -5.647 16.468 1.00 93.31 97 ALA A O 1
ATOM 812 N N . GLU A 1 98 ? -10.351 -4.185 14.768 1.00 93.25 98 GLU A N 1
ATOM 813 C CA . GLU A 1 98 ? -11.745 -4.127 14.301 1.00 93.25 98 GLU A CA 1
ATOM 814 C C . GLU A 1 98 ? -12.228 -5.477 13.753 1.00 93.25 98 GLU A C 1
ATOM 816 O O . GLU A 1 98 ? -13.333 -5.909 14.071 1.00 93.25 98 GLU A O 1
ATOM 821 N N . ASP A 1 99 ? -11.377 -6.186 13.007 1.00 90.56 99 ASP A N 1
ATOM 822 C CA . ASP A 1 99 ? -11.602 -7.581 12.620 1.00 90.56 99 ASP A CA 1
ATOM 823 C C . ASP A 1 99 ? -10.318 -8.386 12.801 1.00 90.56 99 ASP A C 1
ATOM 825 O O . ASP A 1 99 ? -9.504 -8.508 11.892 1.00 90.56 99 ASP A O 1
ATOM 829 N N . ARG A 1 100 ? -10.159 -8.991 13.980 1.00 87.38 100 ARG A N 1
ATOM 830 C CA . ARG A 1 100 ? -8.978 -9.800 14.325 1.00 87.38 100 ARG A CA 1
ATOM 831 C C . ARG A 1 100 ? -8.903 -11.134 13.585 1.00 87.38 100 ARG A C 1
ATOM 833 O O . ARG A 1 100 ? -7.863 -11.786 13.632 1.00 87.38 100 ARG A O 1
ATOM 840 N N . THR A 1 101 ? -9.997 -11.573 12.969 1.00 87.25 101 THR A N 1
ATOM 841 C CA . THR A 1 101 ? -10.085 -12.883 12.308 1.00 87.25 101 THR A CA 1
ATOM 842 C C . THR A 1 101 ? -9.740 -12.823 10.826 1.00 87.25 101 THR A C 1
ATOM 844 O O . THR A 1 101 ? -9.555 -13.865 10.195 1.00 87.25 101 THR A O 1
ATOM 847 N N . HIS A 1 102 ? -9.602 -11.615 10.278 1.00 89.31 102 HIS A N 1
ATOM 848 C CA . HIS A 1 102 ? -9.301 -11.413 8.874 1.00 89.31 102 HIS A CA 1
ATOM 849 C C . HIS A 1 102 ? -7.948 -12.026 8.468 1.00 89.31 102 HIS A C 1
ATOM 851 O O . HIS A 1 102 ? -6.912 -11.812 9.105 1.00 89.31 102 HIS A O 1
ATOM 857 N N . LEU A 1 103 ? -7.933 -12.727 7.331 1.00 88.62 103 LEU A N 1
ATOM 858 C CA . LEU A 1 103 ? -6.750 -13.430 6.807 1.00 88.62 103 LEU A CA 1
ATOM 859 C C . LEU A 1 103 ? -5.575 -12.495 6.471 1.00 88.62 103 LEU A C 1
ATOM 861 O O . LEU A 1 103 ? -4.422 -12.923 6.420 1.00 88.62 103 LEU A O 1
ATOM 865 N N . ALA A 1 104 ? -5.839 -11.205 6.251 1.00 87.50 104 ALA A N 1
ATOM 866 C CA . ALA A 1 104 ? -4.778 -10.217 6.047 1.00 87.50 104 ALA A CA 1
ATOM 867 C C . ALA A 1 104 ? -3.856 -10.088 7.271 1.00 87.50 104 ALA A C 1
ATOM 869 O O . ALA A 1 104 ? -2.663 -9.846 7.098 1.00 87.50 104 ALA A O 1
ATOM 870 N N . TRP A 1 105 ? -4.386 -10.295 8.483 1.00 88.31 105 TRP A N 1
ATOM 871 C CA . TRP A 1 105 ? -3.648 -10.130 9.739 1.00 88.31 105 TRP A CA 1
ATOM 872 C C . TRP A 1 105 ? -2.937 -11.400 10.195 1.00 88.31 105 TRP A C 1
ATOM 874 O O . TRP A 1 105 ? -2.056 -11.343 11.049 1.00 88.31 105 TRP A O 1
ATOM 884 N N . THR A 1 106 ? -3.273 -12.549 9.605 1.00 83.50 106 THR A N 1
ATOM 885 C CA . THR A 1 106 ? -2.630 -13.834 9.912 1.00 83.50 106 THR A CA 1
ATOM 886 C C . THR A 1 106 ? -1.308 -14.025 9.167 1.00 83.50 106 THR A C 1
ATOM 888 O O . THR A 1 106 ? -0.679 -15.078 9.281 1.00 83.50 106 THR A O 1
ATOM 891 N N . ARG A 1 107 ? -0.885 -13.044 8.360 1.00 80.00 107 ARG A N 1
ATOM 892 C CA . ARG A 1 107 ? 0.365 -13.111 7.601 1.00 80.00 107 ARG A CA 1
ATOM 893 C C . ARG A 1 107 ? 1.550 -13.067 8.565 1.00 80.00 107 ARG A C 1
ATOM 895 O O . ARG A 1 107 ? 1.617 -12.229 9.457 1.00 80.00 107 ARG A O 1
ATOM 902 N N . GLN A 1 108 ? 2.489 -13.988 8.369 1.00 72.62 108 GLN A N 1
ATOM 903 C CA . GLN A 1 108 ? 3.730 -14.053 9.132 1.00 72.62 108 GLN A CA 1
ATOM 904 C C . GLN A 1 108 ? 4.924 -14.127 8.183 1.00 72.62 108 GLN A C 1
ATOM 906 O O . GLN A 1 108 ? 5.155 -15.138 7.516 1.00 72.62 108 GLN A O 1
ATOM 911 N N . ARG A 1 109 ? 5.731 -13.073 8.159 1.00 73.44 109 ARG A N 1
ATOM 912 C CA . ARG A 1 109 ? 7.061 -13.050 7.563 1.00 73.44 109 ARG A CA 1
ATOM 913 C C . ARG A 1 109 ? 8.025 -13.674 8.555 1.00 73.44 109 ARG A C 1
ATOM 915 O O . ARG A 1 109 ? 8.229 -13.188 9.665 1.00 73.44 109 ARG A O 1
ATOM 922 N N . ARG A 1 110 ? 8.648 -14.776 8.147 1.00 73.38 110 ARG A N 1
ATOM 923 C CA . ARG A 1 110 ? 9.740 -15.361 8.928 1.00 73.38 110 ARG A CA 1
ATOM 924 C C . ARG A 1 110 ? 10.938 -14.417 8.900 1.00 73.38 110 ARG A C 1
ATOM 926 O O . ARG A 1 110 ? 11.205 -13.796 7.876 1.00 73.38 110 ARG A O 1
ATOM 933 N N . ILE A 1 111 ? 11.702 -14.386 9.990 1.00 71.94 111 ILE A N 1
ATOM 934 C CA . ILE A 1 111 ? 12.856 -13.485 10.164 1.00 71.94 111 ILE A CA 1
ATOM 935 C C . ILE A 1 111 ? 13.836 -13.572 8.981 1.00 71.94 111 ILE A C 1
ATOM 937 O O . ILE A 1 111 ? 14.324 -12.553 8.505 1.00 71.94 111 ILE A O 1
ATOM 941 N N . HIS A 1 112 ? 14.053 -14.768 8.425 1.00 72.69 112 HIS A N 1
ATOM 942 C CA . HIS A 1 112 ? 14.960 -14.963 7.289 1.00 72.69 112 HIS A CA 1
ATOM 943 C C . HIS A 1 112 ? 14.467 -14.417 5.939 1.00 72.69 112 HIS A C 1
ATOM 945 O O . HIS A 1 112 ? 15.243 -14.379 4.991 1.00 72.69 112 HIS A O 1
ATOM 951 N N . HIS A 1 113 ? 13.217 -13.960 5.849 1.00 73.88 113 HIS A N 1
ATOM 952 C CA . HIS A 1 113 ? 12.700 -13.214 4.697 1.00 73.88 113 HIS A CA 1
ATOM 953 C C . HIS A 1 113 ? 12.808 -11.696 4.866 1.00 73.88 113 HIS A C 1
ATOM 955 O O . HIS A 1 113 ? 12.551 -10.968 3.915 1.00 73.88 113 HIS A O 1
ATOM 961 N N . GLY A 1 114 ? 13.158 -11.211 6.060 1.00 62.69 114 GLY A N 1
ATOM 962 C CA . GLY A 1 114 ? 13.339 -9.784 6.332 1.00 62.69 114 GLY A CA 1
ATOM 963 C C . GLY A 1 114 ? 14.733 -9.257 5.983 1.00 62.69 114 GLY A C 1
ATOM 964 O O . GLY A 1 114 ? 14.953 -8.052 6.035 1.00 62.69 114 GLY A O 1
ATOM 965 N N . PHE A 1 115 ? 15.686 -10.129 5.633 1.00 54.75 115 PHE A N 1
ATOM 966 C CA . PHE A 1 115 ? 17.051 -9.717 5.310 1.00 54.75 115 PHE A CA 1
ATOM 967 C C . PHE A 1 115 ? 17.127 -9.155 3.888 1.00 54.75 115 PHE A C 1
ATOM 969 O O . PHE A 1 115 ? 17.441 -9.858 2.925 1.00 54.75 115 PHE A O 1
ATOM 976 N N . ALA A 1 116 ? 16.856 -7.860 3.762 1.00 58.97 116 ALA A N 1
ATOM 977 C CA . ALA A 1 116 ? 17.174 -7.094 2.572 1.00 58.97 116 ALA A CA 1
ATOM 978 C C . ALA A 1 116 ? 18.685 -7.195 2.275 1.00 58.97 116 ALA A C 1
ATOM 980 O O . ALA A 1 116 ? 19.516 -6.580 2.945 1.00 58.97 116 ALA A O 1
ATOM 981 N N . LYS A 1 117 ? 19.069 -7.978 1.257 1.00 60.44 117 LYS A N 1
ATOM 982 C CA . LYS A 1 117 ? 20.423 -7.904 0.686 1.00 60.44 117 LYS A CA 1
ATOM 983 C C . LYS A 1 117 ? 20.582 -6.552 -0.005 1.00 60.44 117 LYS A C 1
ATOM 985 O O . LYS A 1 117 ? 19.733 -6.195 -0.824 1.00 60.44 117 LYS A O 1
ATOM 990 N N . ARG A 1 118 ? 21.669 -5.830 0.284 1.00 62.72 118 ARG A N 1
ATOM 991 C CA . ARG A 1 118 ? 22.030 -4.602 -0.446 1.00 62.72 118 ARG A CA 1
ATOM 992 C C . ARG A 1 118 ? 22.141 -4.899 -1.944 1.00 62.72 118 ARG A C 1
ATOM 994 O O . ARG A 1 118 ? 22.564 -5.992 -2.310 1.00 62.72 118 ARG A O 1
ATOM 1001 N N . LEU A 1 119 ? 21.789 -3.932 -2.794 1.00 62.38 119 LEU A N 1
ATOM 1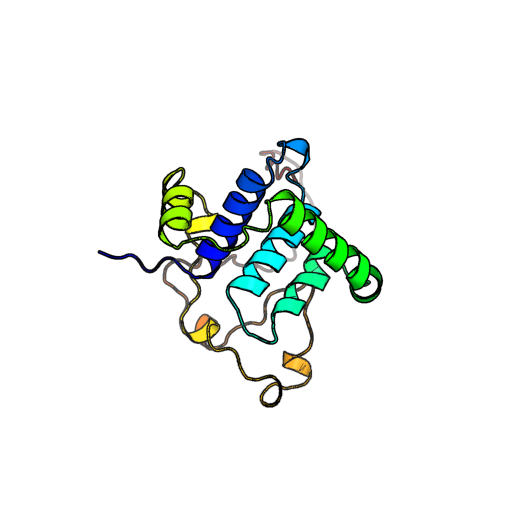002 C CA . LEU A 1 119 ? 21.687 -4.129 -4.247 1.00 62.38 119 LEU A CA 1
ATOM 1003 C C . LEU A 1 119 ? 22.971 -4.717 -4.867 1.00 62.38 119 LEU A C 1
ATOM 1005 O O . LEU A 1 119 ? 22.888 -5.633 -5.671 1.00 62.38 119 LEU A O 1
ATOM 1009 N N . TYR A 1 120 ? 24.152 -4.271 -4.422 1.00 66.25 120 TYR A N 1
ATOM 1010 C CA . TYR A 1 120 ? 25.447 -4.767 -4.915 1.00 66.25 120 TYR A CA 1
ATOM 1011 C C . TYR A 1 120 ? 25.799 -6.2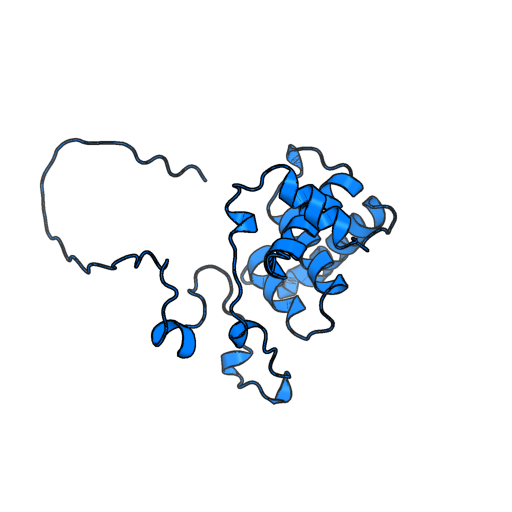01 -4.472 1.00 66.25 120 TYR A C 1
ATOM 1013 O O . TYR A 1 120 ? 26.758 -6.776 -4.975 1.00 66.25 120 TYR A O 1
ATOM 1021 N N . LEU A 1 121 ? 25.064 -6.771 -3.510 1.00 67.31 121 LEU A N 1
ATOM 1022 C CA . LEU A 1 121 ? 25.225 -8.157 -3.052 1.00 67.31 121 LEU A CA 1
ATOM 1023 C C . LEU A 1 121 ? 24.269 -9.121 -3.764 1.00 67.31 121 LEU A C 1
ATOM 1025 O O . LEU A 1 121 ? 24.274 -10.314 -3.458 1.00 67.31 121 LEU A O 1
ATOM 1029 N N . ARG A 1 122 ? 23.402 -8.613 -4.647 1.00 66.75 122 ARG A N 1
ATOM 1030 C CA . ARG A 1 122 ? 22.429 -9.421 -5.379 1.00 66.75 122 ARG A CA 1
ATOM 1031 C C . ARG A 1 122 ? 22.980 -9.818 -6.740 1.00 66.75 122 ARG A C 1
ATOM 1033 O O . ARG A 1 122 ? 23.597 -9.019 -7.439 1.00 66.75 122 ARG A O 1
ATOM 1040 N N . THR A 1 123 ? 22.710 -11.057 -7.117 1.00 69.75 123 THR A N 1
ATOM 1041 C CA . THR A 1 123 ? 22.911 -11.544 -8.484 1.00 69.75 123 THR A CA 1
ATOM 1042 C C . THR A 1 123 ? 21.918 -10.881 -9.445 1.00 69.75 123 THR A C 1
ATOM 1044 O O . THR A 1 123 ? 20.829 -10.470 -9.037 1.00 69.75 123 THR A O 1
ATOM 1047 N N . GLU A 1 124 ? 22.249 -10.804 -10.738 1.00 64.56 124 GLU A N 1
ATOM 1048 C CA . GLU A 1 124 ? 21.325 -10.281 -11.763 1.00 64.56 124 GLU A CA 1
ATOM 1049 C C . GLU A 1 124 ? 19.987 -11.035 -11.771 1.00 64.56 124 GLU A C 1
ATOM 1051 O O . GLU A 1 124 ? 18.920 -10.435 -11.924 1.00 64.56 124 GLU A O 1
ATOM 1056 N N . GLU A 1 125 ? 20.023 -12.346 -11.516 1.00 63.81 125 GLU A N 1
ATOM 1057 C CA . GLU A 1 125 ? 18.818 -13.151 -11.375 1.00 63.81 125 GLU A CA 1
ATOM 1058 C C . GLU A 1 125 ? 17.986 -12.739 -10.161 1.00 63.81 125 GLU A C 1
ATOM 1060 O O . GLU A 1 125 ? 16.770 -12.656 -10.295 1.00 63.81 125 GLU A O 1
ATOM 1065 N N . GLU A 1 126 ? 18.583 -12.464 -8.996 1.00 63.84 126 GLU A N 1
ATOM 1066 C CA . GLU A 1 126 ? 17.878 -11.971 -7.798 1.00 63.84 126 GLU A CA 1
ATOM 1067 C C . GLU A 1 126 ? 17.306 -10.556 -7.977 1.00 63.84 126 GLU A C 1
ATOM 1069 O O . GLU A 1 126 ? 16.317 -10.217 -7.326 1.00 63.84 126 GLU A O 1
ATOM 1074 N N . CYS A 1 127 ? 17.892 -9.750 -8.864 1.00 57.72 127 CYS A N 1
ATOM 1075 C CA . CYS A 1 127 ? 17.408 -8.415 -9.226 1.00 57.72 127 CYS A CA 1
ATOM 1076 C C . CYS A 1 127 ? 16.255 -8.438 -10.245 1.00 57.72 127 CYS A C 1
ATOM 1078 O O . CYS A 1 127 ? 15.578 -7.427 -10.436 1.00 57.72 127 CYS A O 1
ATOM 1080 N N . SER A 1 128 ? 15.996 -9.576 -10.898 1.00 59.94 128 SER A N 1
ATOM 1081 C CA . SER A 1 128 ? 14.890 -9.706 -11.849 1.00 59.94 128 SER A CA 1
ATOM 1082 C C . SER A 1 128 ? 13.541 -9.808 -11.124 1.00 59.94 128 SER A C 1
ATOM 1084 O O . SER A 1 128 ? 13.246 -10.809 -10.451 1.00 59.94 128 SER A O 1
ATOM 1086 N N . ILE A 1 129 ? 12.711 -8.767 -11.277 1.00 65.38 129 ILE A N 1
ATOM 1087 C CA . ILE A 1 129 ? 11.356 -8.712 -10.715 1.00 65.38 129 ILE A CA 1
ATOM 1088 C C . ILE A 1 129 ? 10.473 -9.756 -11.417 1.00 65.38 129 ILE A C 1
ATOM 1090 O O . ILE A 1 129 ? 10.318 -9.747 -12.637 1.00 65.38 129 ILE A O 1
ATOM 1094 N N . ARG A 1 130 ? 9.879 -10.671 -10.639 1.00 70.25 130 ARG A N 1
ATOM 1095 C CA . ARG A 1 130 ? 9.101 -11.819 -11.149 1.00 70.25 130 ARG A CA 1
ATOM 1096 C C . ARG A 1 130 ? 7.805 -11.403 -11.863 1.00 70.25 130 ARG A C 1
ATOM 1098 O O . ARG A 1 130 ? 7.465 -12.014 -12.877 1.00 70.25 130 ARG A O 1
ATOM 1105 N N . GLY A 1 131 ? 7.130 -10.372 -11.348 1.00 67.00 131 GLY A N 1
ATOM 1106 C CA . GLY A 1 131 ? 5.843 -9.883 -11.848 1.00 67.00 131 GLY A CA 1
ATOM 1107 C C . GLY A 1 131 ? 4.668 -10.856 -11.645 1.00 67.00 131 GLY A C 1
ATOM 1108 O O . GLY A 1 131 ? 4.849 -11.945 -11.090 1.00 67.00 131 GLY A O 1
ATOM 1109 N N . PRO A 1 132 ? 3.461 -10.468 -12.090 1.00 69.69 132 PRO A N 1
ATOM 1110 C CA . PRO A 1 132 ? 2.257 -11.285 -11.970 1.00 69.69 132 PRO A CA 1
ATOM 1111 C C . PRO A 1 132 ? 2.358 -12.583 -12.788 1.00 69.69 132 PRO A C 1
ATOM 1113 O O . PRO A 1 132 ? 2.991 -12.632 -13.842 1.00 69.69 132 PRO A O 1
ATOM 1116 N N . GLY A 1 133 ? 1.720 -13.651 -12.296 1.00 67.19 133 GLY A N 1
ATOM 1117 C CA . GLY A 1 133 ? 1.663 -14.953 -12.977 1.00 67.19 133 GLY A CA 1
ATOM 1118 C C . GLY A 1 133 ? 2.873 -15.872 -12.757 1.00 67.19 133 GLY A C 1
ATOM 1119 O O . GLY A 1 133 ? 2.947 -16.932 -13.376 1.00 67.19 133 GLY A O 1
ATOM 1120 N N . ARG A 1 134 ? 3.813 -15.513 -11.872 1.00 71.00 134 ARG A N 1
ATOM 1121 C CA . ARG A 1 134 ? 4.922 -16.389 -11.453 1.00 71.00 134 ARG A CA 1
ATOM 1122 C C . ARG A 1 134 ? 4.845 -16.693 -9.961 1.00 71.00 134 ARG A C 1
ATOM 1124 O O . ARG A 1 134 ? 4.456 -15.837 -9.170 1.00 71.00 134 ARG A O 1
ATOM 1131 N N . SER A 1 135 ? 5.252 -17.899 -9.565 1.00 65.12 135 SER A N 1
ATOM 1132 C CA . SER A 1 135 ? 5.385 -18.244 -8.149 1.00 65.12 135 SER A CA 1
ATOM 1133 C C . SER A 1 135 ? 6.514 -17.434 -7.484 1.00 65.12 135 SER A C 1
ATOM 1135 O O . SER A 1 135 ? 7.528 -17.124 -8.134 1.00 65.12 135 SER A O 1
ATOM 1137 N N . PRO A 1 136 ? 6.371 -17.087 -6.187 1.00 71.19 136 PRO A N 1
ATOM 1138 C CA . PRO A 1 136 ? 7.470 -16.544 -5.395 1.00 71.19 136 PRO A CA 1
ATOM 1139 C C . PRO A 1 136 ? 8.711 -17.437 -5.482 1.00 71.19 136 PRO A C 1
ATOM 1141 O O . PRO A 1 136 ? 8.598 -18.644 -5.702 1.00 71.19 136 PRO A O 1
ATOM 1144 N N . ARG A 1 137 ? 9.907 -16.858 -5.310 1.00 73.31 137 ARG A N 1
ATOM 1145 C CA . ARG A 1 137 ? 11.133 -17.668 -5.242 1.00 73.31 137 ARG A CA 1
ATOM 1146 C C . ARG A 1 137 ? 11.012 -18.652 -4.085 1.00 73.31 137 ARG A C 1
ATOM 1148 O O . ARG A 1 137 ? 10.653 -18.253 -2.977 1.00 73.31 137 ARG A O 1
ATOM 1155 N N . GLU A 1 138 ? 11.311 -19.918 -4.349 1.00 73.19 138 GLU A N 1
ATOM 1156 C CA . GLU A 1 138 ? 11.401 -20.900 -3.279 1.00 73.19 138 GLU A CA 1
ATOM 1157 C C . GLU A 1 138 ? 12.530 -20.496 -2.332 1.00 73.19 138 GLU A C 1
ATOM 1159 O O . GLU A 1 138 ? 13.615 -20.098 -2.754 1.00 73.19 138 GLU A O 1
ATOM 1164 N N . CYS A 1 139 ? 12.249 -20.550 -1.035 1.00 77.44 139 CYS A N 1
ATOM 1165 C CA . CYS A 1 139 ? 13.241 -20.292 -0.009 1.00 77.44 139 CYS A CA 1
ATOM 1166 C C . CYS A 1 139 ? 13.698 -21.629 0.562 1.00 77.44 139 CYS A C 1
ATOM 1168 O O . CYS A 1 139 ? 12.909 -22.334 1.191 1.00 77.44 139 CYS A O 1
ATOM 1170 N N . GLU A 1 140 ? 14.976 -21.955 0.389 1.00 79.12 140 GLU A N 1
ATOM 1171 C CA . GLU A 1 140 ? 15.574 -23.215 0.853 1.00 79.12 140 GLU A CA 1
ATOM 1172 C C . GLU A 1 140 ? 15.360 -23.442 2.361 1.00 79.12 140 GLU A C 1
ATOM 1174 O O . GLU A 1 140 ? 15.062 -24.553 2.805 1.00 79.12 140 GLU A O 1
ATOM 1179 N N . LEU A 1 141 ? 15.401 -22.371 3.161 1.00 79.06 141 LEU A N 1
ATOM 1180 C CA . LEU A 1 141 ? 15.118 -22.417 4.602 1.00 79.06 141 LEU A CA 1
ATOM 1181 C C . LEU A 1 141 ? 13.643 -22.729 4.911 1.00 79.06 141 LEU A C 1
ATOM 1183 O O . LEU A 1 141 ? 13.336 -23.347 5.931 1.00 79.06 141 LEU A O 1
ATOM 1187 N N . CYS A 1 142 ? 12.715 -22.328 4.039 1.00 78.75 142 CYS A N 1
ATOM 1188 C CA . CYS A 1 142 ? 11.298 -22.664 4.179 1.00 78.75 142 CYS A CA 1
ATOM 1189 C C . CYS A 1 142 ? 10.971 -24.080 3.724 1.00 78.75 142 CYS A C 1
ATOM 1191 O O . CYS A 1 142 ? 10.101 -24.709 4.324 1.00 78.75 142 CYS A O 1
ATOM 1193 N N . VAL A 1 143 ? 11.668 -24.570 2.699 1.00 78.12 143 VAL A N 1
ATOM 1194 C CA . VAL A 1 143 ? 11.523 -25.943 2.202 1.00 78.12 143 VAL A CA 1
ATOM 1195 C C . VAL A 1 143 ? 12.029 -26.938 3.247 1.00 78.12 143 VAL A C 1
ATOM 1197 O O . VAL A 1 143 ? 11.381 -27.948 3.504 1.00 78.12 143 VAL A O 1
ATOM 1200 N N . THR A 1 144 ? 13.152 -26.627 3.897 1.00 74.06 144 THR A N 1
ATOM 1201 C CA . THR A 1 144 ? 13.784 -27.498 4.903 1.00 74.06 144 THR A CA 1
ATOM 1202 C C . THR A 1 144 ? 13.118 -27.442 6.279 1.00 74.06 144 THR A C 1
ATOM 1204 O O . THR A 1 144 ? 13.183 -28.414 7.029 1.00 74.06 144 THR A O 1
ATOM 1207 N N . LYS A 1 145 ? 12.455 -26.332 6.628 1.00 65.50 145 LYS A N 1
ATOM 1208 C CA . LYS A 1 145 ? 11.705 -26.174 7.885 1.00 65.50 145 LYS A CA 1
ATOM 1209 C C . LYS A 1 145 ? 10.312 -25.608 7.606 1.00 65.50 145 LYS A C 1
ATOM 1211 O O . LYS A 1 145 ? 10.094 -24.412 7.818 1.00 65.50 145 LYS A O 1
ATOM 1216 N N . PRO A 1 146 ? 9.352 -26.404 7.112 1.00 60.38 146 PRO A N 1
ATOM 1217 C CA . PRO A 1 146 ? 7.990 -25.921 6.942 1.00 60.38 146 PRO A CA 1
ATOM 1218 C C . PRO A 1 146 ? 7.400 -25.548 8.310 1.00 60.38 146 PRO A C 1
ATOM 1220 O O . PRO A 1 146 ? 7.550 -26.275 9.289 1.00 60.38 146 PRO A O 1
ATOM 1223 N N . ALA A 1 147 ? 6.748 -24.387 8.392 1.00 55.12 147 ALA A N 1
ATOM 1224 C CA . ALA A 1 147 ? 5.952 -24.017 9.552 1.00 55.12 147 ALA A CA 1
ATOM 1225 C C . ALA A 1 147 ? 4.845 -25.068 9.746 1.00 55.12 147 ALA A C 1
ATOM 1227 O O . ALA A 1 147 ? 4.329 -25.582 8.748 1.00 55.12 147 ALA A O 1
ATOM 1228 N N . PRO A 1 148 ? 4.439 -25.360 10.994 1.00 53.56 148 PRO A N 1
ATOM 1229 C CA . PRO A 1 148 ? 3.488 -26.432 11.295 1.00 53.56 148 PRO A CA 1
ATOM 1230 C C . PRO A 1 148 ? 2.102 -26.273 10.641 1.00 53.56 148 PRO A C 1
ATOM 1232 O O . PRO A 1 148 ? 1.309 -27.206 10.692 1.00 53.56 148 PRO A O 1
ATOM 1235 N N . TYR A 1 149 ? 1.802 -25.135 10.004 1.00 45.84 149 TYR A N 1
ATOM 1236 C CA . TYR A 1 149 ? 0.513 -24.852 9.366 1.00 45.84 149 TYR A CA 1
ATOM 1237 C C . TYR A 1 149 ? 0.540 -24.779 7.830 1.00 45.84 149 TYR A C 1
ATOM 1239 O O . TYR A 1 149 ? -0.454 -24.366 7.233 1.00 45.84 149 TYR A O 1
ATOM 1247 N N . HIS A 1 150 ? 1.618 -25.178 7.146 1.00 46.28 150 HIS A N 1
ATOM 1248 C CA . HIS A 1 150 ? 1.531 -25.300 5.687 1.00 46.28 150 HIS A CA 1
ATOM 1249 C C . HIS A 1 150 ? 0.633 -26.486 5.311 1.00 46.28 150 HIS A C 1
ATOM 1251 O O . HIS A 1 150 ? 1.086 -27.625 5.201 1.00 46.28 150 HIS A O 1
ATOM 1257 N N . LEU A 1 151 ? -0.646 -26.189 5.060 1.00 44.84 151 LEU A N 1
ATOM 1258 C CA . LEU A 1 151 ? -1.499 -26.958 4.162 1.00 44.84 151 LEU A CA 1
ATOM 1259 C C . LEU A 1 151 ? -0.763 -27.050 2.828 1.00 44.84 151 LEU A C 1
ATOM 1261 O O . LEU A 1 151 ? -0.759 -26.133 2.008 1.00 44.84 151 LEU A O 1
ATOM 1265 N N . ARG A 1 152 ? -0.062 -28.165 2.660 1.00 38.59 152 ARG A N 1
ATOM 1266 C CA . ARG A 1 152 ? 0.541 -28.571 1.406 1.00 38.59 152 ARG A CA 1
ATOM 1267 C C . ARG A 1 152 ? -0.611 -28.705 0.414 1.00 38.59 152 ARG A C 1
ATOM 1269 O O . ARG A 1 152 ? -1.375 -29.665 0.489 1.00 38.59 152 ARG A O 1
ATOM 1276 N N . SER A 1 153 ? -0.748 -27.751 -0.504 1.00 40.50 153 SER A N 1
ATOM 1277 C CA . SER A 1 153 ? -1.481 -27.990 -1.744 1.00 40.50 153 SER A CA 1
ATOM 1278 C C . SER A 1 153 ? -0.717 -29.082 -2.474 1.00 40.50 153 SER A C 1
ATOM 1280 O O . SER A 1 153 ? 0.260 -28.826 -3.173 1.00 40.50 153 SER A O 1
ATOM 1282 N N . SER A 1 154 ? -1.098 -30.326 -2.205 1.00 35.78 154 SER A N 1
ATOM 1283 C CA . SER A 1 154 ? -0.588 -31.491 -2.899 1.00 35.78 154 SER A CA 1
ATOM 1284 C C . SER A 1 154 ? -0.953 -31.328 -4.368 1.00 35.78 154 SER A C 1
ATOM 1286 O O . SER A 1 154 ? -2.086 -31.593 -4.764 1.00 35.78 154 SER A O 1
ATOM 1288 N N . THR A 1 155 ? 0.002 -30.899 -5.187 1.00 38.84 155 THR A N 1
ATOM 1289 C CA . THR A 1 155 ? -0.029 -31.126 -6.628 1.00 38.84 155 THR A CA 1
ATOM 1290 C C . THR A 1 155 ? 0.098 -32.630 -6.846 1.00 38.84 155 THR A C 1
ATOM 1292 O O . THR A 1 155 ? 1.164 -33.181 -7.097 1.00 38.84 155 THR A O 1
ATOM 1295 N N . SER A 1 156 ? -1.022 -33.335 -6.691 1.00 34.12 156 SER A N 1
ATOM 1296 C CA . SER A 1 156 ? -1.168 -34.673 -7.239 1.00 34.12 156 SER A CA 1
ATOM 1297 C C . SER A 1 156 ? -1.243 -34.485 -8.747 1.00 34.12 156 SER A C 1
ATOM 1299 O O . SER A 1 156 ? -2.284 -34.115 -9.285 1.00 34.12 156 SER A O 1
ATOM 1301 N N . SER A 1 157 ? -0.104 -34.679 -9.413 1.00 39.94 157 SER A N 1
ATOM 1302 C CA . SER A 1 157 ? -0.068 -34.971 -10.839 1.00 39.94 157 SER A CA 1
ATOM 1303 C C . SER A 1 157 ? -0.997 -36.159 -11.077 1.00 39.94 157 SER A C 1
ATOM 1305 O O . SER A 1 157 ? -0.675 -37.297 -10.736 1.00 39.94 157 SER A O 1
ATOM 1307 N N . ARG A 1 158 ? -2.197 -35.881 -11.582 1.00 33.56 158 ARG A N 1
ATOM 1308 C CA . ARG A 1 158 ? -3.069 -36.887 -12.171 1.00 33.56 158 ARG A CA 1
ATOM 1309 C C . ARG A 1 158 ? -3.282 -36.494 -13.615 1.00 33.56 158 ARG A C 1
ATOM 1311 O O . ARG A 1 158 ? -4.147 -35.687 -13.940 1.00 33.56 158 ARG A O 1
ATOM 1318 N N . HIS A 1 159 ? -2.481 -37.101 -14.479 1.00 33.12 159 HIS A N 1
ATOM 1319 C CA . HIS A 1 159 ? -2.970 -37.434 -15.803 1.00 33.12 159 HIS A CA 1
ATOM 1320 C C . HIS A 1 159 ? -4.219 -38.307 -15.621 1.00 33.12 159 HIS A C 1
ATOM 1322 O O . HIS A 1 159 ? -4.119 -39.444 -15.168 1.00 33.12 159 HIS A O 1
ATOM 1328 N N . CYS A 1 160 ? -5.392 -37.767 -15.945 1.00 27.08 160 CYS A N 1
ATOM 1329 C CA . CYS A 1 160 ? -6.613 -38.546 -16.112 1.00 27.08 160 CYS A CA 1
ATOM 1330 C C . CYS A 1 160 ? -7.103 -38.349 -17.546 1.00 27.08 160 CYS A C 1
ATOM 1332 O O . CYS A 1 160 ? -7.592 -37.286 -17.923 1.00 27.08 160 CYS A O 1
ATOM 1334 N N . THR A 1 161 ? -6.913 -39.388 -18.350 1.00 32.38 161 THR A N 1
ATOM 1335 C CA . THR A 1 161 ? -7.575 -39.601 -19.632 1.00 32.38 161 THR A CA 1
ATOM 1336 C C . THR A 1 161 ? -9.048 -39.951 -19.401 1.00 32.38 161 THR A C 1
ATOM 1338 O O . THR A 1 161 ? -9.351 -40.752 -18.528 1.00 32.38 161 THR A O 1
ATOM 1341 N N . GLY A 1 162 ? -9.934 -39.368 -20.216 1.00 31.39 162 GLY A N 1
ATOM 1342 C CA . GLY A 1 162 ? -11.197 -39.966 -20.674 1.00 31.39 162 GLY A CA 1
ATOM 1343 C C . GLY A 1 162 ? -12.313 -40.294 -19.666 1.00 31.39 162 GLY A C 1
ATOM 1344 O O . GLY A 1 162 ? -12.224 -41.267 -18.937 1.00 31.39 162 GLY A O 1
ATOM 1345 N N . ALA A 1 163 ? -13.432 -39.575 -19.833 1.00 32.03 163 ALA A N 1
ATOM 1346 C CA . ALA A 1 163 ? -14.827 -40.015 -19.652 1.00 32.03 163 ALA A CA 1
ATOM 1347 C C . ALA A 1 163 ? -15.348 -40.350 -18.232 1.00 32.03 163 ALA A C 1
ATOM 1349 O O . ALA A 1 163 ? -15.006 -41.365 -17.650 1.00 32.03 163 ALA A O 1
ATOM 1350 N N . GLU A 1 164 ? -16.284 -39.536 -17.720 1.00 29.52 164 GLU A N 1
ATOM 1351 C CA . GLU A 1 164 ? -17.712 -39.889 -17.539 1.00 29.52 164 GLU A CA 1
ATOM 1352 C C . GLU A 1 164 ? -18.470 -38.889 -16.643 1.00 29.52 164 GLU A C 1
ATOM 1354 O O . GLU A 1 164 ? -17.920 -38.169 -15.813 1.00 29.52 164 GLU A O 1
ATOM 1359 N N . ARG A 1 165 ? -19.779 -38.799 -16.896 1.00 34.28 165 ARG A N 1
ATOM 1360 C CA . ARG A 1 165 ? -20.735 -37.832 -16.343 1.00 34.28 165 ARG A CA 1
ATOM 1361 C C . ARG A 1 165 ? -21.242 -38.263 -14.959 1.00 34.28 165 ARG A C 1
ATOM 1363 O O . ARG A 1 165 ? -21.798 -39.347 -14.858 1.00 34.28 165 ARG A O 1
ATOM 1370 N N . ARG A 1 166 ? -21.260 -37.345 -13.983 1.00 28.89 166 ARG A N 1
ATOM 1371 C CA . ARG A 1 166 ? -22.445 -36.858 -13.217 1.00 28.89 166 ARG A CA 1
ATOM 1372 C C . ARG A 1 166 ? -22.048 -36.265 -11.858 1.00 28.89 166 ARG A C 1
ATOM 1374 O O . ARG A 1 166 ? -21.331 -36.878 -11.088 1.00 28.89 166 ARG A O 1
ATOM 1381 N N . ALA A 1 167 ? -22.658 -35.107 -11.588 1.00 29.73 167 ALA A N 1
ATOM 1382 C CA . ALA A 1 167 ? -23.045 -34.547 -10.291 1.00 29.73 167 ALA A CA 1
ATOM 1383 C C . ALA A 1 167 ? -21.984 -34.436 -9.177 1.00 29.73 167 ALA A C 1
ATOM 1385 O O . ALA A 1 167 ? -21.730 -35.393 -8.460 1.00 29.73 167 ALA A O 1
ATOM 1386 N N . ALA A 1 168 ? -21.532 -33.207 -8.900 1.00 26.03 168 ALA A N 1
ATOM 1387 C CA . ALA A 1 168 ? -21.870 -32.496 -7.658 1.00 26.03 168 ALA A CA 1
ATOM 1388 C C . ALA A 1 168 ? -21.060 -31.194 -7.495 1.00 26.03 168 ALA A C 1
ATOM 1390 O O . ALA A 1 168 ? -19.840 -31.192 -7.570 1.00 26.03 168 ALA A O 1
ATOM 1391 N N . ARG A 1 169 ? -21.802 -30.136 -7.138 1.00 28.33 169 ARG A N 1
ATOM 1392 C CA . ARG A 1 169 ? -21.404 -28.959 -6.340 1.00 28.33 169 ARG A CA 1
ATOM 1393 C C . ARG A 1 169 ? -20.477 -27.927 -7.000 1.00 28.33 169 ARG A C 1
ATOM 1395 O O . ARG A 1 169 ? -19.266 -28.067 -7.091 1.00 28.33 169 ARG A O 1
ATOM 1402 N N . LYS A 1 170 ? -21.126 -26.819 -7.374 1.00 31.14 170 LYS A N 1
ATOM 1403 C CA . LYS A 1 170 ? -20.556 -25.505 -7.684 1.00 31.14 170 LYS A CA 1
ATOM 1404 C C . LYS A 1 170 ? -19.613 -25.052 -6.555 1.00 31.14 170 LYS A C 1
ATOM 1406 O O . LYS A 1 170 ? -20.094 -24.742 -5.470 1.00 31.14 170 LYS A O 1
ATOM 1411 N N . CYS A 1 171 ? -18.315 -24.951 -6.831 1.00 27.14 171 CYS A N 1
ATOM 1412 C CA . CYS A 1 171 ? -17.458 -23.974 -6.162 1.00 27.14 171 CYS A CA 1
ATOM 1413 C C . CYS A 1 171 ? -17.522 -22.694 -6.991 1.00 27.14 171 CYS A C 1
ATOM 1415 O O . CYS A 1 171 ? -16.996 -22.631 -8.100 1.00 27.14 171 CYS A O 1
ATOM 1417 N N . VAL A 1 172 ? -18.248 -21.708 -6.472 1.00 27.67 172 VAL A N 1
ATOM 1418 C CA . VAL A 1 172 ? -18.216 -20.334 -6.964 1.00 27.67 172 VAL A CA 1
ATOM 1419 C C . VAL A 1 172 ? -16.952 -19.710 -6.385 1.00 27.67 172 VAL A C 1
ATOM 1421 O O . VAL A 1 172 ? -16.914 -19.372 -5.207 1.00 27.67 172 VAL A O 1
ATOM 1424 N N . CYS A 1 173 ? -15.907 -19.608 -7.198 1.00 27.00 173 CYS A N 1
ATOM 1425 C CA . CYS A 1 173 ? -14.827 -18.659 -6.967 1.00 27.00 173 CYS A CA 1
ATOM 1426 C C . CYS A 1 173 ? -15.264 -17.380 -7.682 1.00 27.00 173 CYS A C 1
ATOM 1428 O O . CYS A 1 173 ? -15.088 -17.274 -8.895 1.00 27.00 173 CYS A O 1
ATOM 1430 N N . ASN A 1 174 ? -15.942 -16.481 -6.967 1.00 25.14 174 ASN A N 1
ATOM 1431 C CA . ASN A 1 174 ? -16.178 -15.143 -7.490 1.00 25.14 174 ASN A CA 1
ATOM 1432 C C . ASN A 1 174 ? -14.889 -14.335 -7.346 1.00 25.14 174 ASN A C 1
ATOM 1434 O O . ASN A 1 174 ? -14.228 -14.397 -6.308 1.00 25.14 174 ASN A O 1
ATOM 1438 N N . VAL A 1 175 ? -14.578 -13.693 -8.468 1.00 30.12 175 VAL A N 1
ATOM 1439 C CA . VAL A 1 175 ? -13.489 -12.759 -8.762 1.00 30.12 175 VAL A CA 1
ATOM 1440 C C . VAL A 1 175 ? -13.452 -11.621 -7.755 1.00 30.12 175 VAL A C 1
ATOM 1442 O O . VAL A 1 175 ? -14.554 -11.159 -7.378 1.00 30.12 175 VAL A O 1
#

Secondary structure (DSSP, 8-state):
------HHHHHHHHHHHHHHHTT--GGG--HHHHHHHHHHHHHHH--STTGGGGHHHHH-TTHHHHHHHHHHHHHHHHHHTTT-----HHHHHHHHHHTTT-TTTT----GGGS----GGGS-HHHHS---TTSPPPPPHHHHHS--TT------------S-------------

pLDDT: mean 74.57, std 22.48, range [25.14, 98.06]

Foldseek 3Di:
DPPPFDPQLLLQLLLVVLCVLLVPDPVNPDLLSSLLSSLLSCVVPDPAPCSCLSQCQNPNPVSVVCVVVSVVSNVVSCVSSVVPSDDDPVSSVVSCVVPVPDPSRVDDDDPVNPDRDHPVRDDPVRVDRPHPPDDDDDDPVCVVDPDPPPPPPPPPPDPDDDDDDDDDDDPDPDD

InterPro domains:
  IPR020984 Speedy [PF11357] (10-109)
  IPR052316 Speedy/Ringo cell cycle regulator [PTHR31545] (10-152)

Sequence (175 aa):
SEGWVDAACYLLAMVLAYFRRARFDLSEYDDLNFFTALSLANNMEEEGPFHEEIYPWALGATWRKWLPQFKELQDMLWRRMGYQALVDKKMCSEIMAEDRTHLAWTRQRRIHHGFAKRLYLRTEEECSIRGPGRSPRECELCVTKPAPYHLRSSTSSRHCTGAERRAARKCVCNV

Organism: NCBI:txid445787

Radius of gyration: 19.79 Å; chains: 1; bounding box: 48×56×46 Å